Protein AF-A0A9X2MBL2-F1 (afdb_monomer)

Mean predicted aligned error: 3.19 Å

Foldseek 3Di:
DVADDADDLGVLVRCCVVVVDPPVVSVVVSVVVVVVVVPDDPDDDDDDDPDDCVVCVVVCVVVVNPDDDPDDPDD

Solvent-accessible surface area (backbone atoms only — not comparable to full-atom values): 5005 Å² total; per-residue (Å²): 126,98,75,76,80,45,65,80,78,39,35,50,56,29,36,30,77,71,65,77,31,56,70,70,58,36,51,50,52,53,51,52,51,51,53,57,62,72,66,52,79,86,89,78,86,87,82,90,71,100,68,55,72,76,78,43,46,68,64,42,62,76,42,77,73,78,54,76,89,87,76,80,94,63,134

Sequence (75 aa):
PDTVIGHSIGEIAAAHIAGIFDLPDACHLVATRATLMGQLPQGGSMATIAATPEELANDLAQHDGQVSIAALNTP

Secondary structure (DSSP, 8-state):
-------TTHHHHHHHHTTSS-HHHHHHHHHHHHHHHHTSPTT------SS-HHHHHHHHHTTTTSS--------

Structure (mmCIF, N/CA/C/O backbone):
data_AF-A0A9X2MBL2-F1
#
_entry.id   AF-A0A9X2MBL2-F1
#
loop_
_atom_site.group_PDB
_atom_site.id
_atom_site.type_symbol
_atom_site.label_atom_id
_atom_site.label_alt_id
_atom_site.label_comp_id
_atom_site.label_asym_id
_atom_site.label_entity_id
_atom_site.label_seq_id
_atom_site.pdbx_PDB_ins_code
_atom_site.Cartn_x
_atom_site.Cartn_y
_atom_site.Cartn_z
_atom_site.occupancy
_atom_site.B_iso_or_equiv
_atom_site.auth_seq_id
_atom_site.auth_comp_id
_atom_site.auth_asym_id
_atom_site.auth_atom_id
_atom_site.pdbx_PDB_model_num
ATOM 1 N N . PRO A 1 1 ? -22.724 1.762 0.310 1.00 92.50 1 PRO A N 1
ATOM 2 C CA . PRO A 1 1 ? -22.393 1.646 -1.132 1.00 92.50 1 PRO A CA 1
ATOM 3 C C . PRO A 1 1 ? -22.654 0.206 -1.564 1.00 92.50 1 PRO A C 1
ATOM 5 O O . PRO A 1 1 ? -22.507 -0.671 -0.718 1.00 92.50 1 PRO A O 1
ATOM 8 N N . ASP A 1 2 ? -23.028 -0.035 -2.820 1.00 97.00 2 ASP A N 1
ATOM 9 C CA . ASP A 1 2 ? -23.275 -1.405 -3.301 1.00 97.00 2 ASP A CA 1
ATOM 10 C C . ASP A 1 2 ? -21.970 -2.202 -3.459 1.00 97.00 2 ASP A C 1
ATOM 12 O O . ASP A 1 2 ? -21.933 -3.396 -3.178 1.00 97.00 2 ASP A O 1
ATOM 16 N N . THR A 1 3 ? -20.878 -1.516 -3.819 1.00 97.62 3 THR A N 1
ATOM 17 C CA . THR A 1 3 ? -19.526 -2.084 -3.914 1.00 97.62 3 THR A CA 1
ATOM 18 C C . THR A 1 3 ? -18.494 -1.078 -3.412 1.00 97.62 3 THR A C 1
ATOM 20 O O . THR A 1 3 ? -18.641 0.131 -3.609 1.00 97.62 3 THR A O 1
ATOM 23 N N . VAL A 1 4 ? -17.430 -1.578 -2.786 1.00 98.12 4 VAL A N 1
ATOM 24 C CA . VAL A 1 4 ? -16.239 -0.812 -2.400 1.00 98.12 4 VAL A CA 1
ATOM 25 C C . VAL A 1 4 ? -14.985 -1.598 -2.760 1.00 98.12 4 VAL A C 1
ATOM 27 O O . VAL A 1 4 ? -14.967 -2.821 -2.661 1.00 98.12 4 VAL A O 1
A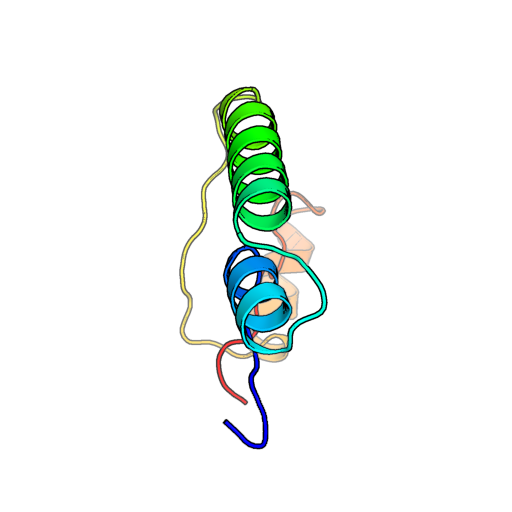TOM 30 N N . ILE A 1 5 ? -13.939 -0.890 -3.181 1.00 97.06 5 ILE A N 1
ATOM 31 C CA . ILE A 1 5 ? -12.613 -1.447 -3.453 1.00 97.06 5 ILE A CA 1
ATOM 32 C C . ILE A 1 5 ? -11.602 -0.531 -2.772 1.00 97.06 5 ILE A C 1
ATOM 34 O O . ILE A 1 5 ? -11.719 0.694 -2.836 1.00 97.06 5 ILE A O 1
ATOM 38 N N . GLY A 1 6 ? -10.625 -1.132 -2.107 1.00 96.69 6 GLY A N 1
ATOM 39 C CA . GLY A 1 6 ? -9.458 -0.441 -1.588 1.00 96.69 6 GLY A CA 1
ATOM 40 C C . GLY A 1 6 ? -8.200 -0.961 -2.269 1.00 96.69 6 GLY A C 1
ATOM 41 O O . GLY A 1 6 ? -8.206 -2.045 -2.838 1.00 96.69 6 GLY A O 1
ATOM 42 N N . HIS A 1 7 ? -7.125 -0.185 -2.208 1.00 96.38 7 HIS A N 1
ATOM 43 C CA . HIS A 1 7 ? -5.809 -0.610 -2.672 1.00 96.38 7 HIS A CA 1
ATOM 44 C C . HIS A 1 7 ? -4.822 -0.5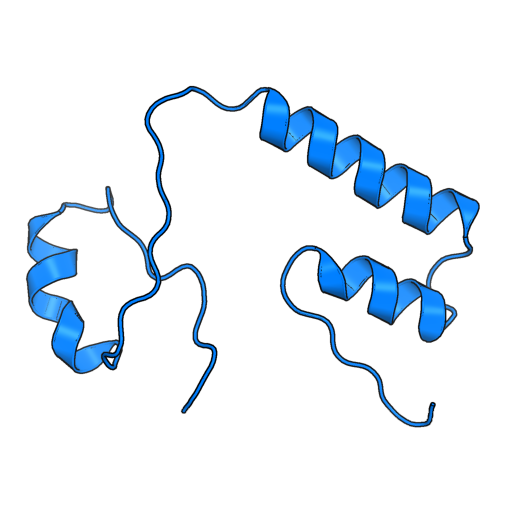38 -1.509 1.00 96.38 7 HIS A C 1
ATOM 46 O O . HIS A 1 7 ? -4.729 0.496 -0.834 1.00 96.38 7 HIS A O 1
ATOM 52 N N . SER A 1 8 ? -4.063 -1.614 -1.277 1.00 95.81 8 SER A N 1
ATOM 53 C CA . SER A 1 8 ? -3.102 -1.704 -0.173 1.00 95.81 8 SER A CA 1
ATOM 54 C C . SER A 1 8 ? -3.775 -1.365 1.170 1.00 95.81 8 SER A C 1
ATOM 56 O O . SER A 1 8 ? -4.773 -1.978 1.534 1.00 95.81 8 SER A O 1
ATOM 58 N N . ILE A 1 9 ? -3.301 -0.354 1.907 1.00 96.75 9 ILE A N 1
ATOM 59 C CA . ILE A 1 9 ? -3.922 0.077 3.174 1.00 96.75 9 ILE A CA 1
ATOM 60 C C . ILE A 1 9 ? -5.402 0.473 3.036 1.00 96.75 9 ILE A C 1
ATOM 62 O O . ILE A 1 9 ? -6.163 0.349 3.994 1.00 96.75 9 ILE A O 1
ATOM 66 N N . GLY A 1 10 ? -5.821 0.920 1.848 1.00 97.81 10 GLY A N 1
ATOM 67 C CA . GLY A 1 10 ? -7.204 1.297 1.575 1.00 97.81 10 GLY A CA 1
ATOM 68 C C . GLY A 1 10 ? -8.186 0.128 1.670 1.00 97.81 10 GLY A C 1
ATOM 69 O O . GLY A 1 10 ? -9.367 0.366 1.907 1.00 97.81 10 GLY A O 1
ATOM 70 N N . GLU A 1 11 ? -7.728 -1.123 1.538 1.00 98.12 11 GLU A N 1
ATOM 71 C CA . GLU A 1 11 ? -8.588 -2.307 1.696 1.00 98.12 11 GLU A CA 1
ATOM 72 C C . GLU A 1 11 ? -9.182 -2.404 3.102 1.00 98.12 11 GLU A C 1
ATOM 74 O O . GLU A 1 11 ? -10.320 -2.837 3.253 1.00 98.12 11 GLU A O 1
ATOM 79 N N . ILE A 1 12 ? -8.470 -1.923 4.125 1.00 98.50 12 ILE A N 1
ATOM 80 C CA . ILE A 1 12 ? -8.968 -1.920 5.507 1.00 98.50 12 ILE A CA 1
ATOM 81 C C . ILE A 1 12 ? -10.147 -0.947 5.647 1.00 98.50 12 ILE A C 1
ATOM 83 O O . ILE A 1 12 ? -11.155 -1.269 6.275 1.00 98.50 12 ILE A O 1
ATOM 87 N N . ALA A 1 13 ? -10.055 0.226 5.014 1.00 98.31 13 ALA A N 1
ATOM 88 C CA . ALA A 1 13 ? -11.156 1.185 4.981 1.00 98.31 13 ALA A CA 1
ATOM 89 C C . ALA A 1 13 ? -12.351 0.637 4.185 1.00 98.31 13 ALA A C 1
ATOM 91 O O . ALA A 1 13 ? -13.490 0.753 4.633 1.00 98.31 13 ALA A O 1
ATOM 92 N N . ALA A 1 14 ? -12.100 -0.007 3.040 1.00 98.56 14 ALA A N 1
ATOM 93 C CA . ALA A 1 14 ? -13.147 -0.664 2.262 1.00 98.56 14 ALA A CA 1
ATOM 94 C C . ALA A 1 14 ? -13.845 -1.766 3.079 1.00 98.56 14 ALA A C 1
ATOM 96 O O . ALA A 1 14 ? -15.071 -1.800 3.132 1.00 98.56 14 ALA A O 1
ATOM 97 N N . ALA A 1 15 ? -13.082 -2.602 3.786 1.00 98.50 15 ALA A N 1
ATOM 98 C CA . ALA A 1 15 ? -13.608 -3.647 4.657 1.00 98.50 15 ALA A CA 1
ATOM 99 C C . ALA A 1 15 ? -14.462 -3.083 5.806 1.00 98.50 15 ALA A C 1
ATOM 101 O O . ALA A 1 15 ? -15.521 -3.636 6.102 1.00 98.50 15 ALA A O 1
ATOM 102 N N . HIS A 1 16 ? -14.064 -1.957 6.407 1.00 98.62 16 HIS A N 1
ATOM 103 C CA . HIS A 1 16 ? -14.885 -1.269 7.406 1.00 98.62 16 HIS A CA 1
ATOM 104 C C . HIS A 1 16 ? -16.220 -0.780 6.823 1.00 98.62 16 HIS A C 1
ATOM 106 O O . HIS A 1 16 ? -17.282 -1.064 7.373 1.00 98.62 16 HIS A O 1
ATOM 112 N N . ILE A 1 17 ? -16.189 -0.095 5.675 1.00 98.50 17 ILE A N 1
ATOM 113 C CA . ILE A 1 17 ? -17.407 0.400 5.011 1.00 98.50 17 ILE A CA 1
ATOM 114 C C . ILE A 1 17 ? -18.316 -0.753 4.555 1.00 98.50 17 ILE A C 1
ATOM 116 O O . ILE A 1 17 ? -19.537 -0.604 4.551 1.00 98.50 17 ILE A O 1
ATOM 120 N N . ALA A 1 18 ? -17.736 -1.903 4.205 1.00 98.38 18 ALA A N 1
ATOM 121 C CA . ALA A 1 18 ? -18.460 -3.130 3.884 1.00 98.38 18 ALA A CA 1
ATOM 122 C C . ALA A 1 18 ? -19.020 -3.864 5.122 1.00 98.38 18 ALA A C 1
ATOM 124 O O . ALA A 1 18 ? -19.708 -4.870 4.965 1.00 98.38 18 ALA A O 1
ATOM 125 N N . GLY A 1 19 ? -18.741 -3.389 6.341 1.00 98.00 19 GLY A N 1
ATOM 126 C CA . GLY A 1 19 ? -19.215 -3.993 7.589 1.00 98.00 19 GLY A CA 1
ATOM 127 C C . GLY A 1 19 ? -18.453 -5.248 8.029 1.00 98.00 19 GLY A C 1
ATOM 128 O O . GLY A 1 19 ? -18.943 -5.972 8.890 1.00 98.00 19 GLY A O 1
ATOM 129 N N . ILE A 1 20 ? -17.276 -5.520 7.453 1.00 98.38 20 ILE A N 1
ATOM 130 C CA . ILE A 1 20 ? -16.417 -6.657 7.835 1.00 98.38 20 ILE A CA 1
ATOM 131 C C . ILE A 1 20 ? -15.717 -6.377 9.169 1.00 98.38 20 ILE A C 1
ATOM 133 O O . ILE A 1 20 ? -15.607 -7.269 10.006 1.00 98.38 20 ILE A O 1
ATOM 137 N N . PHE A 1 21 ? -15.266 -5.136 9.365 1.00 98.19 21 PHE A N 1
ATOM 138 C CA . PHE A 1 21 ? -14.663 -4.670 10.612 1.00 98.19 21 PHE A CA 1
ATOM 139 C C . PHE A 1 21 ? -15.489 -3.536 11.204 1.00 98.19 21 PHE A C 1
ATOM 141 O O . PHE A 1 21 ? -15.931 -2.632 10.482 1.00 98.19 21 PHE A O 1
ATOM 148 N N . ASP A 1 22 ? -15.644 -3.534 12.525 1.00 98.69 22 ASP A N 1
ATOM 149 C CA . ASP A 1 22 ? -16.074 -2.329 13.215 1.00 98.69 22 ASP A CA 1
ATOM 150 C C . ASP A 1 22 ? -14.951 -1.273 13.212 1.00 98.69 22 ASP A C 1
ATOM 152 O O . ASP A 1 22 ? -13.825 -1.510 12.760 1.00 98.69 22 ASP A O 1
ATOM 156 N N . LEU A 1 23 ? -15.283 -0.048 13.627 1.00 98.62 23 LEU A N 1
ATOM 157 C CA . LEU A 1 23 ? -14.323 1.053 13.580 1.00 98.62 23 LEU A CA 1
ATOM 158 C C . LEU A 1 23 ? -13.097 0.805 14.488 1.00 98.62 23 LEU A C 1
ATOM 160 O O . LEU A 1 23 ? -11.981 1.024 14.011 1.00 98.62 23 LEU A O 1
ATOM 164 N N . PRO A 1 24 ? -13.249 0.348 15.751 1.00 98.69 24 PRO A N 1
ATOM 165 C CA . PRO A 1 24 ? -12.109 0.003 16.601 1.00 98.69 24 PRO A CA 1
ATOM 166 C C . PRO A 1 24 ? -11.150 -1.017 15.977 1.00 98.69 24 PRO A C 1
ATOM 168 O O . PRO A 1 24 ? -9.941 -0.763 15.961 1.00 98.69 24 PRO A O 1
ATOM 171 N N . ASP A 1 25 ? -11.662 -2.113 15.415 1.00 98.56 25 ASP A N 1
ATOM 172 C CA . ASP A 1 25 ? -10.832 -3.165 14.824 1.00 98.56 25 ASP A CA 1
ATOM 173 C C . ASP A 1 25 ? -10.118 -2.674 13.561 1.00 98.56 25 ASP A C 1
ATOM 175 O O . ASP A 1 25 ? -8.911 -2.890 13.392 1.00 98.56 25 ASP A O 1
ATOM 179 N N . ALA A 1 26 ? -10.820 -1.927 12.703 1.00 98.69 26 ALA A N 1
ATOM 180 C CA . ALA A 1 26 ? -10.218 -1.312 11.523 1.00 98.69 26 ALA A CA 1
ATOM 181 C C . ALA A 1 26 ? -9.086 -0.341 11.907 1.00 98.69 26 ALA A C 1
ATOM 183 O O . ALA A 1 26 ? -7.995 -0.384 11.327 1.00 98.69 26 ALA A O 1
ATOM 184 N N . CYS A 1 27 ? -9.306 0.505 12.919 1.00 98.62 27 CYS A N 1
ATOM 185 C CA . CYS A 1 27 ? -8.287 1.412 13.444 1.00 98.62 27 CYS A CA 1
ATOM 186 C C . CYS A 1 27 ? -7.095 0.656 14.042 1.00 98.62 27 CYS A C 1
ATOM 188 O O . CYS A 1 27 ? -5.949 1.050 13.810 1.00 98.62 27 CYS A O 1
ATOM 190 N N . HIS A 1 28 ? -7.339 -0.430 14.777 1.00 98.62 28 HIS A N 1
ATOM 191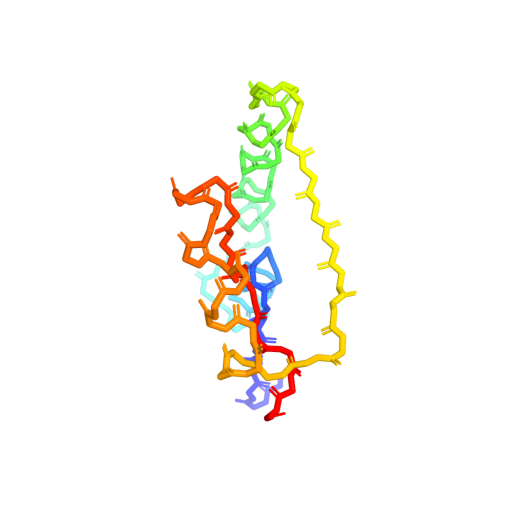 C CA . HIS A 1 28 ? -6.278 -1.243 15.363 1.00 98.62 28 HIS A CA 1
ATOM 192 C C . HIS A 1 28 ? -5.395 -1.889 14.288 1.00 98.62 28 HIS A C 1
ATOM 194 O O . HIS A 1 28 ? -4.164 -1.865 14.400 1.00 98.62 28 HIS A O 1
ATOM 200 N N . LEU A 1 29 ? -6.001 -2.398 13.212 1.00 98.31 29 LEU A N 1
ATOM 201 C CA . LEU A 1 29 ? -5.275 -2.989 12.091 1.00 98.31 29 LEU A CA 1
ATOM 202 C C . LEU A 1 29 ? -4.431 -1.945 11.346 1.00 98.31 29 LEU A C 1
ATOM 204 O O . L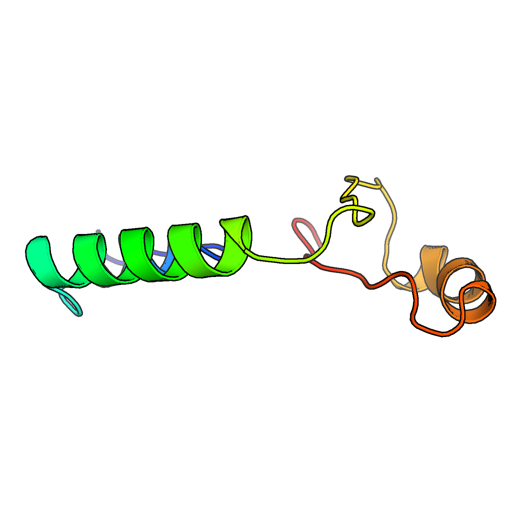EU A 1 29 ? -3.253 -2.186 11.071 1.00 98.31 29 LEU A O 1
ATOM 208 N N . VAL A 1 30 ? -4.999 -0.764 11.073 1.00 98.50 30 VAL A N 1
ATOM 209 C CA . VAL A 1 30 ? -4.271 0.362 10.465 1.00 98.50 30 VAL A CA 1
ATOM 210 C C . VAL A 1 30 ? -3.076 0.772 11.327 1.00 98.50 30 VAL A C 1
ATOM 212 O O . VAL A 1 30 ? -1.965 0.893 10.806 1.00 98.50 30 VAL A O 1
ATOM 215 N N . ALA A 1 31 ? -3.283 0.953 12.634 1.00 98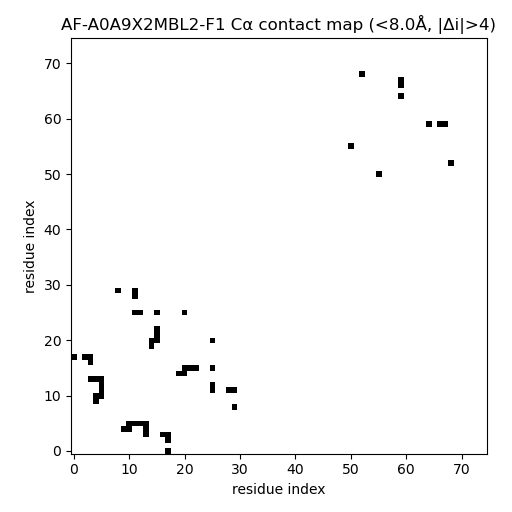.50 31 ALA A N 1
ATOM 216 C CA . ALA A 1 31 ? -2.235 1.377 13.558 1.00 98.50 31 ALA A CA 1
ATOM 217 C C . ALA A 1 31 ? -1.108 0.340 13.648 1.00 98.50 31 ALA A C 1
ATOM 219 O O . ALA A 1 31 ? 0.059 0.686 13.474 1.00 98.50 31 ALA A O 1
ATOM 220 N N . THR A 1 32 ? -1.454 -0.936 13.827 1.00 98.44 32 THR A N 1
ATOM 221 C CA . THR A 1 32 ? -0.479 -2.032 13.902 1.00 98.44 32 THR A CA 1
ATOM 222 C C . THR A 1 32 ? 0.341 -2.133 12.620 1.00 98.44 32 THR A C 1
ATOM 224 O O . THR A 1 32 ? 1.571 -2.204 12.671 1.00 98.44 32 THR A O 1
ATOM 227 N N . ARG A 1 33 ? -0.312 -2.058 11.452 1.00 97.94 33 ARG A N 1
ATOM 228 C CA . ARG A 1 33 ? 0.377 -2.048 10.156 1.00 97.94 33 ARG A CA 1
ATOM 229 C C . ARG A 1 33 ? 1.334 -0.862 10.035 1.00 97.94 33 ARG A C 1
ATOM 231 O O . ARG A 1 33 ? 2.468 -1.051 9.605 1.00 97.94 33 ARG A O 1
ATOM 238 N N . ALA A 1 34 ? 0.903 0.339 10.420 1.00 97.75 34 ALA A N 1
ATOM 239 C CA . ALA A 1 34 ? 1.744 1.533 10.378 1.00 97.75 34 ALA A CA 1
ATOM 240 C C . ALA A 1 34 ? 2.965 1.413 11.304 1.00 97.75 34 ALA A C 1
ATOM 242 O O . ALA A 1 34 ? 4.069 1.771 10.898 1.00 97.75 34 ALA A O 1
ATOM 243 N N . THR A 1 35 ? 2.797 0.858 12.509 1.00 98.25 35 THR A N 1
ATOM 244 C CA . THR A 1 35 ? 3.907 0.597 13.434 1.00 98.25 35 THR A CA 1
ATOM 245 C C . THR A 1 35 ? 4.922 -0.369 12.834 1.00 98.25 35 THR A C 1
ATOM 247 O O . THR A 1 35 ? 6.112 -0.068 12.843 1.00 98.25 35 THR A O 1
ATOM 250 N N . LEU A 1 36 ? 4.470 -1.490 12.266 1.00 97.62 36 LEU A N 1
ATOM 251 C CA . LEU A 1 36 ? 5.360 -2.464 11.628 1.00 97.62 36 LEU A CA 1
ATOM 252 C C . LEU A 1 36 ? 6.089 -1.866 10.419 1.00 97.62 36 LEU A C 1
ATOM 254 O O . LEU A 1 36 ? 7.296 -2.044 10.285 1.00 97.62 36 LEU A O 1
ATOM 258 N N . MET A 1 37 ? 5.391 -1.100 9.574 1.00 95.50 37 MET A N 1
ATOM 259 C CA . MET A 1 37 ? 6.017 -0.394 8.450 1.00 95.50 37 MET A CA 1
ATOM 260 C C . MET A 1 37 ? 7.061 0.624 8.917 1.00 95.50 37 MET A C 1
ATOM 262 O O . MET A 1 37 ? 8.128 0.717 8.318 1.00 95.50 37 MET A O 1
ATOM 266 N N . GLY A 1 38 ? 6.780 1.360 9.995 1.00 95.44 38 GLY A N 1
ATOM 267 C CA . GLY A 1 38 ? 7.710 2.329 10.578 1.00 95.44 38 GLY A CA 1
ATOM 268 C C . GLY A 1 38 ? 8.957 1.703 11.213 1.00 95.44 38 GLY A C 1
ATOM 269 O O . GLY A 1 38 ? 9.931 2.412 11.446 1.00 95.44 38 GLY A O 1
ATOM 270 N N . GLN A 1 39 ? 8.943 0.394 11.483 1.00 97.38 39 GLN A N 1
ATOM 271 C CA . GLN A 1 39 ? 10.081 -0.360 12.021 1.00 97.38 39 GLN A CA 1
ATOM 272 C C . GLN A 1 39 ? 10.955 -1.006 10.937 1.00 97.38 39 GLN A C 1
ATOM 274 O O . GLN A 1 39 ? 11.999 -1.572 11.265 1.00 97.38 39 GLN A O 1
ATOM 279 N N . LEU A 1 40 ? 10.551 -0.953 9.662 1.00 95.31 40 LEU A N 1
ATOM 280 C CA . LEU A 1 40 ? 11.346 -1.522 8.577 1.00 95.31 40 LEU A CA 1
ATOM 281 C C . LEU A 1 40 ? 12.694 -0.788 8.428 1.00 95.31 40 LEU A C 1
ATOM 283 O O . LEU A 1 40 ? 12.778 0.413 8.704 1.00 95.31 40 LEU A O 1
ATOM 287 N N . PRO A 1 41 ? 13.753 -1.484 7.971 1.00 95.38 41 PRO A N 1
ATOM 288 C CA . PRO A 1 41 ? 15.035 -0.852 7.689 1.00 95.38 41 PRO A CA 1
ATOM 289 C C . PRO A 1 41 ? 14.897 0.329 6.724 1.00 95.38 41 PRO A C 1
ATOM 291 O O . PRO A 1 41 ? 14.129 0.291 5.762 1.00 95.38 41 PRO A O 1
ATOM 294 N N . GLN A 1 42 ? 15.689 1.371 6.962 1.00 91.81 42 GLN A N 1
ATOM 295 C CA . GLN A 1 42 ? 15.814 2.478 6.018 1.00 91.81 42 GLN A CA 1
ATOM 296 C C . GLN A 1 42 ? 16.546 2.022 4.745 1.00 91.81 42 GLN A C 1
ATOM 298 O O . GLN A 1 42 ? 17.321 1.068 4.775 1.00 91.81 42 GLN A O 1
ATOM 303 N N . GLY A 1 43 ? 16.326 2.731 3.635 1.00 90.00 43 GLY A N 1
ATOM 304 C CA . GLY A 1 43 ? 17.017 2.488 2.359 1.00 90.00 43 GLY A CA 1
ATOM 305 C C . GLY A 1 43 ? 16.120 2.003 1.218 1.00 90.00 43 GLY A C 1
ATOM 306 O O . GLY A 1 43 ? 16.568 1.974 0.077 1.00 90.00 43 GLY A O 1
ATOM 307 N N . GLY A 1 44 ? 14.853 1.679 1.493 1.00 91.62 44 GLY A N 1
ATOM 308 C CA . GLY A 1 44 ? 13.845 1.440 0.458 1.00 91.62 44 GLY A CA 1
ATOM 309 C C . GLY A 1 44 ? 13.241 2.739 -0.085 1.00 91.62 44 GLY A C 1
ATOM 310 O O . GLY A 1 44 ? 13.146 3.739 0.626 1.00 91.62 44 GLY A O 1
ATOM 311 N N . SER A 1 45 ? 12.796 2.714 -1.340 1.00 94.44 45 SER A N 1
ATOM 312 C CA . SER A 1 45 ? 12.027 3.794 -1.964 1.00 94.44 45 SER A CA 1
ATOM 313 C C . SER A 1 45 ? 10.954 3.214 -2.880 1.00 94.44 45 SER A C 1
ATOM 315 O O . SER A 1 45 ? 11.041 2.064 -3.310 1.00 94.44 45 SER A O 1
ATOM 317 N N . MET A 1 46 ? 9.938 4.017 -3.179 1.00 95.94 46 MET A N 1
ATOM 318 C CA . MET A 1 46 ? 8.900 3.698 -4.151 1.00 95.94 46 MET A CA 1
ATOM 319 C C . MET A 1 46 ? 8.760 4.864 -5.124 1.00 95.94 46 MET A C 1
ATOM 321 O O . MET A 1 46 ? 8.786 6.026 -4.719 1.00 95.94 46 MET A O 1
ATOM 325 N N . ALA A 1 47 ? 8.577 4.550 -6.403 1.00 95.94 47 ALA A N 1
ATOM 326 C CA . ALA A 1 47 ? 8.331 5.526 -7.454 1.00 95.94 47 ALA A CA 1
ATOM 327 C C . ALA A 1 47 ? 7.159 5.068 -8.326 1.00 95.94 47 ALA A C 1
ATOM 329 O O . ALA A 1 47 ? 6.915 3.873 -8.479 1.00 95.94 47 ALA A O 1
ATOM 330 N N . THR A 1 48 ? 6.430 6.029 -8.892 1.00 96.25 48 THR A N 1
ATOM 331 C CA . THR A 1 48 ? 5.426 5.756 -9.927 1.00 96.25 48 THR A CA 1
ATOM 332 C C . THR A 1 48 ? 6.077 5.927 -11.286 1.00 96.25 48 THR A C 1
ATOM 334 O O . THR A 1 48 ? 6.663 6.975 -11.552 1.00 96.25 48 THR A O 1
ATOM 337 N N . ILE A 1 49 ? 5.962 4.909 -12.133 1.00 94.94 49 ILE A N 1
ATOM 338 C CA . ILE A 1 49 ? 6.534 4.885 -13.477 1.00 94.94 49 ILE A CA 1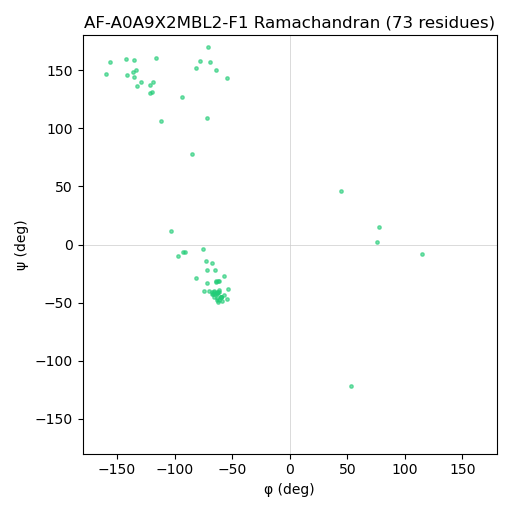
ATOM 339 C C . ILE A 1 49 ? 5.387 4.728 -14.472 1.00 94.94 49 ILE A C 1
ATOM 341 O O . ILE A 1 49 ? 4.522 3.876 -14.288 1.00 94.94 49 ILE A O 1
ATOM 345 N N . ALA A 1 50 ? 5.364 5.568 -15.505 1.00 95.44 50 ALA A N 1
ATOM 346 C CA . ALA A 1 50 ? 4.401 5.464 -16.595 1.00 95.44 50 ALA A CA 1
ATOM 347 C C . ALA A 1 50 ? 4.919 4.461 -17.637 1.00 95.44 50 ALA A C 1
ATOM 349 O O . ALA A 1 50 ? 5.485 4.862 -18.651 1.00 95.44 50 ALA A O 1
ATOM 350 N N . ALA A 1 51 ? 4.784 3.173 -17.331 1.00 94.38 51 ALA A N 1
ATOM 351 C CA . ALA A 1 51 ? 5.166 2.063 -18.194 1.00 94.38 51 ALA A CA 1
ATOM 352 C C . ALA A 1 51 ? 4.363 0.808 -17.824 1.00 94.38 51 ALA A C 1
ATOM 354 O O . ALA A 1 51 ? 3.893 0.662 -16.692 1.00 94.38 51 ALA A O 1
ATOM 355 N N . THR A 1 52 ? 4.242 -0.101 -18.778 1.00 94.81 52 THR A N 1
ATOM 356 C CA . THR A 1 52 ? 3.700 -1.449 -18.590 1.00 94.81 52 THR A CA 1
ATOM 357 C C . THR A 1 52 ? 4.739 -2.379 -17.943 1.00 94.81 52 THR A C 1
ATOM 359 O O . THR A 1 52 ? 5.947 -2.128 -18.038 1.00 94.81 52 THR A O 1
ATOM 362 N N . PRO A 1 53 ? 4.318 -3.479 -17.291 1.00 94.06 53 PRO A N 1
ATOM 363 C CA . PRO A 1 53 ? 5.240 -4.507 -16.798 1.00 94.06 53 PRO A CA 1
ATOM 364 C C . PRO A 1 53 ? 6.180 -5.048 -17.876 1.00 94.06 53 PRO A C 1
ATOM 366 O O . PRO A 1 53 ? 7.352 -5.306 -17.606 1.00 94.06 53 PRO A O 1
ATOM 369 N N . GLU A 1 54 ? 5.667 -5.211 -19.094 1.00 94.88 54 GLU A N 1
ATOM 370 C CA . GLU A 1 54 ? 6.402 -5.732 -20.240 1.00 94.88 54 GLU A CA 1
ATOM 371 C C . GLU A 1 54 ? 7.527 -4.783 -20.662 1.00 94.88 54 GLU A C 1
ATOM 373 O O . GLU A 1 54 ? 8.638 -5.239 -20.934 1.00 94.88 54 GLU A O 1
ATOM 378 N N . GLU A 1 55 ? 7.272 -3.472 -20.662 1.00 95.69 55 GLU A N 1
ATOM 379 C CA . GLU A 1 55 ? 8.287 -2.452 -20.949 1.00 95.69 55 GLU A CA 1
ATOM 380 C C . GLU A 1 55 ? 9.412 -2.446 -19.903 1.00 95.69 55 GLU A C 1
ATOM 382 O O . GLU A 1 55 ? 10.564 -2.203 -20.255 1.00 95.69 55 GLU A O 1
ATOM 387 N N . LEU A 1 56 ? 9.103 -2.773 -18.643 1.00 94.19 56 LEU A N 1
ATOM 388 C CA . LEU A 1 56 ? 10.064 -2.783 -17.532 1.00 94.19 56 LEU A CA 1
ATOM 389 C C . LEU A 1 56 ? 10.769 -4.132 -17.320 1.00 94.19 56 LEU A C 1
ATOM 391 O O . LEU A 1 56 ? 11.667 -4.226 -16.482 1.00 94.19 56 LEU A O 1
ATOM 395 N N . ALA A 1 57 ? 10.387 -5.189 -18.042 1.00 93.44 57 ALA A N 1
ATOM 396 C CA . ALA A 1 57 ? 10.829 -6.554 -17.751 1.00 93.44 57 ALA A CA 1
ATOM 397 C C . ALA A 1 57 ? 12.362 -6.710 -17.754 1.00 93.44 57 ALA A C 1
ATOM 399 O O . ALA A 1 57 ? 12.928 -7.336 -16.855 1.00 93.44 57 ALA A O 1
ATOM 400 N N . ASN A 1 58 ? 13.041 -6.106 -18.735 1.00 94.44 58 ASN A N 1
ATOM 401 C CA . ASN A 1 58 ? 14.502 -6.163 -18.835 1.00 94.44 58 ASN A CA 1
ATOM 402 C C . ASN A 1 58 ? 15.191 -5.348 -17.731 1.00 94.44 58 ASN A C 1
ATOM 404 O O . ASN A 1 58 ? 16.182 -5.816 -17.174 1.00 94.44 58 ASN A O 1
ATOM 408 N N . ASP A 1 59 ? 14.665 -4.168 -17.396 1.00 93.81 59 ASP A N 1
ATOM 409 C CA . ASP A 1 59 ? 15.222 -3.307 -16.345 1.00 93.81 59 ASP A CA 1
ATOM 410 C C . ASP A 1 59 ? 15.111 -3.980 -14.971 1.00 93.81 59 ASP A C 1
ATOM 412 O O . ASP A 1 59 ? 16.067 -4.015 -14.197 1.00 93.81 59 ASP A O 1
ATOM 416 N N . LEU A 1 60 ? 13.965 -4.605 -14.687 1.00 94.19 60 LEU A N 1
ATOM 417 C CA . LEU A 1 60 ? 13.746 -5.349 -13.446 1.00 94.19 60 LEU A CA 1
ATOM 418 C C . LEU A 1 60 ? 14.653 -6.582 -13.347 1.00 94.19 60 LEU A C 1
ATOM 420 O O . LEU A 1 60 ? 15.203 -6.850 -12.278 1.00 94.19 60 LEU A O 1
ATOM 424 N N . ALA A 1 61 ? 14.860 -7.304 -14.454 1.00 94.19 61 ALA A N 1
ATOM 425 C CA . ALA A 1 61 ? 15.762 -8.455 -14.492 1.00 94.19 61 ALA A CA 1
ATOM 426 C C . ALA A 1 61 ? 17.223 -8.071 -14.190 1.00 94.19 61 ALA A C 1
ATOM 428 O O . ALA A 1 61 ? 17.950 -8.855 -13.582 1.00 94.19 61 ALA A O 1
ATOM 429 N N . GLN A 1 62 ? 17.652 -6.858 -14.556 1.00 95.69 62 GLN A N 1
ATOM 430 C CA . GLN A 1 62 ? 18.996 -6.347 -14.255 1.00 95.69 62 GLN A CA 1
ATOM 431 C C . GLN A 1 62 ? 19.202 -5.984 -12.777 1.00 95.69 62 GLN A C 1
ATOM 433 O O . GLN A 1 62 ? 20.339 -5.781 -12.351 1.00 95.69 62 GLN A O 1
ATOM 438 N N . HIS A 1 63 ? 18.130 -5.880 -11.989 1.00 92.94 63 H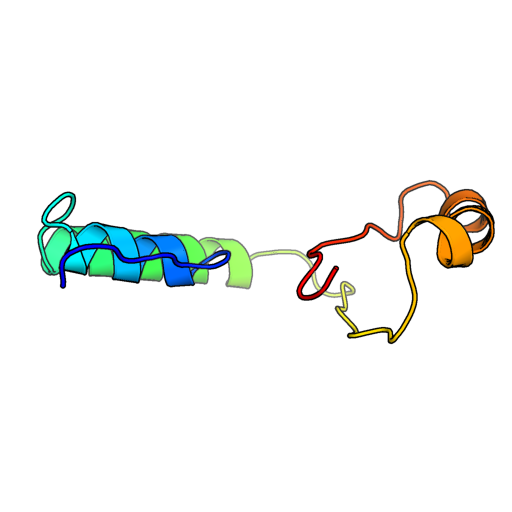IS A N 1
ATOM 439 C CA . HIS A 1 63 ? 18.183 -5.479 -10.582 1.00 92.94 63 HIS A CA 1
ATOM 440 C C . HIS A 1 63 ? 18.025 -6.644 -9.597 1.00 92.94 63 HIS A C 1
ATOM 442 O O . HIS A 1 63 ? 17.861 -6.394 -8.408 1.00 92.94 63 HIS A O 1
ATOM 448 N N . ASP A 1 64 ? 18.096 -7.896 -10.064 1.00 89.44 64 ASP A N 1
ATOM 449 C CA . ASP A 1 64 ? 18.194 -9.121 -9.243 1.00 89.44 64 ASP A CA 1
ATOM 450 C C . ASP A 1 64 ? 17.238 -9.151 -8.028 1.00 89.44 64 ASP A C 1
ATOM 452 O O . ASP A 1 64 ? 17.621 -9.412 -6.888 1.00 89.44 64 ASP A O 1
ATOM 456 N N . GLY A 1 65 ? 15.972 -8.782 -8.254 1.00 88.19 65 GLY A N 1
ATOM 457 C CA . GLY A 1 65 ? 14.930 -8.777 -7.219 1.00 88.19 65 GLY A CA 1
ATOM 458 C C . GLY A 1 65 ? 14.988 -7.621 -6.210 1.00 88.19 65 GLY A C 1
ATOM 459 O O . GLY A 1 65 ? 14.140 -7.558 -5.322 1.00 88.19 65 GLY A O 1
ATOM 460 N N . GLN A 1 66 ? 15.924 -6.676 -6.344 1.00 93.50 66 GLN A N 1
ATOM 461 C CA . GLN A 1 66 ? 15.997 -5.478 -5.492 1.00 93.50 66 GLN A CA 1
ATOM 462 C C . GLN A 1 66 ? 14.879 -4.468 -5.785 1.00 93.50 66 GLN A C 1
ATOM 464 O O . GLN A 1 66 ? 14.547 -3.645 -4.932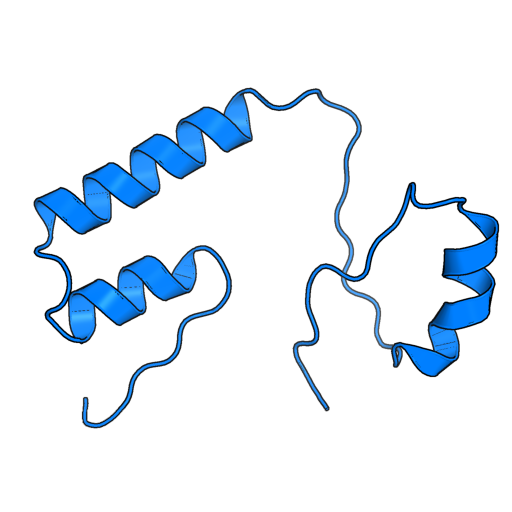 1.00 93.50 66 GLN A O 1
ATOM 469 N N . VAL A 1 67 ? 14.287 -4.534 -6.981 1.00 95.12 67 VAL A N 1
ATOM 470 C CA . VAL A 1 67 ? 13.143 -3.718 -7.400 1.00 95.12 67 VAL A CA 1
ATOM 471 C C . VAL A 1 67 ? 11.996 -4.645 -7.780 1.00 95.12 67 VAL A C 1
ATOM 473 O O . VAL A 1 67 ? 12.194 -5.672 -8.424 1.00 95.12 67 VAL A O 1
ATOM 476 N N . SER A 1 68 ? 10.783 -4.296 -7.362 1.00 94.25 68 SER A N 1
ATOM 477 C CA . SER A 1 68 ? 9.564 -5.049 -7.660 1.00 94.25 68 SER A CA 1
ATOM 478 C C . SER A 1 68 ? 8.441 -4.102 -8.061 1.00 94.25 68 SER A C 1
ATOM 480 O O . SER A 1 68 ? 8.348 -2.984 -7.552 1.00 94.25 68 SER A O 1
ATOM 482 N N . ILE A 1 69 ? 7.554 -4.568 -8.940 1.00 95.31 69 ILE A N 1
ATOM 483 C CA . ILE A 1 69 ? 6.311 -3.861 -9.248 1.00 95.31 69 ILE A CA 1
ATOM 484 C C . ILE A 1 69 ? 5.387 -3.991 -8.036 1.00 95.31 69 ILE A C 1
ATOM 486 O O . ILE A 1 69 ? 4.879 -5.070 -7.744 1.00 95.31 69 ILE A O 1
ATOM 490 N N . ALA A 1 70 ? 5.186 -2.888 -7.316 1.00 95.62 70 ALA A N 1
ATOM 491 C CA . ALA A 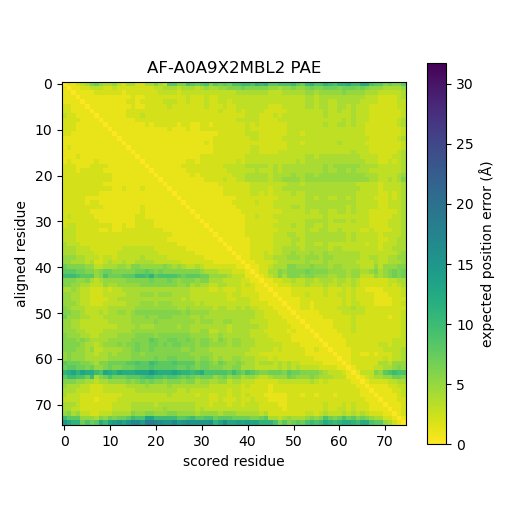1 70 ? 4.360 -2.877 -6.110 1.00 95.62 70 ALA A CA 1
ATOM 492 C C . ALA A 1 70 ? 2.854 -2.783 -6.404 1.00 95.62 70 ALA A C 1
ATOM 494 O O . ALA A 1 70 ? 2.048 -3.233 -5.594 1.00 95.62 70 ALA A O 1
ATOM 495 N N . ALA A 1 71 ? 2.477 -2.159 -7.523 1.00 95.75 71 ALA A N 1
ATOM 496 C CA . ALA A 1 71 ? 1.088 -1.938 -7.906 1.00 95.75 71 ALA A CA 1
ATOM 497 C C . ALA A 1 71 ? 0.957 -1.669 -9.410 1.00 95.75 71 ALA A C 1
ATOM 499 O O . ALA A 1 71 ? 1.812 -1.004 -9.995 1.00 95.75 71 ALA A O 1
ATOM 500 N N . LEU A 1 72 ? -0.155 -2.122 -9.992 1.00 95.25 72 LEU A N 1
ATOM 501 C CA . LEU A 1 72 ? -0.621 -1.744 -11.326 1.00 95.25 72 LEU A CA 1
ATOM 502 C C . LEU A 1 72 ? -1.896 -0.923 -11.156 1.00 95.25 72 LEU A C 1
ATOM 504 O O . LEU A 1 72 ? -2.937 -1.450 -10.770 1.00 95.25 72 LEU A O 1
ATOM 508 N N . ASN A 1 73 ? -1.785 0.386 -11.371 1.00 92.50 73 ASN A N 1
ATOM 509 C CA . ASN A 1 73 ? -2.868 1.336 -11.090 1.00 92.50 73 ASN A CA 1
ATOM 510 C C . ASN A 1 73 ? -3.706 1.678 -12.329 1.00 92.50 73 ASN A C 1
ATOM 512 O O . ASN A 1 73 ? -4.751 2.316 -12.216 1.00 92.50 73 ASN A O 1
ATOM 516 N N . THR A 1 74 ? -3.244 1.264 -13.502 1.00 86.12 74 THR A N 1
ATOM 517 C CA . THR A 1 74 ? -3.943 1.369 -14.779 1.00 86.12 74 THR A CA 1
ATOM 518 C C . THR A 1 74 ? -3.791 0.042 -15.519 1.00 86.12 74 THR A C 1
ATOM 520 O O . THR A 1 74 ? -2.874 -0.719 -15.191 1.00 86.12 74 THR A O 1
ATOM 523 N N . PRO A 1 75 ? -4.674 -0.253 -16.487 1.00 72.75 75 PRO A N 1
ATOM 524 C CA . PRO A 1 75 ? -4.370 -1.232 -17.524 1.00 72.75 75 PRO A CA 1
ATOM 525 C C . PRO A 1 75 ? -3.054 -0.916 -18.242 1.00 72.75 75 PRO A C 1
ATOM 527 O O . PRO A 1 75 ? -2.644 0.273 -18.228 1.00 72.75 75 PRO A O 1
#

Radius of gyration: 16.38 Å; Cα contacts (8 Å, |Δi|>4): 29; chains: 1; bounding box: 42×15×38 Å

Organism: NCBI:txid459658

InterPro domains:
  IPR001227 Acyl transferase domain superfamily [G3DSA:3.40.366.10] (1-75)
  IPR014043 Acyl transferase domain [PF00698] (1-75)
  IPR016035 Acyl transferase/acyl hydrolase/lysophospholipase [SSF52151] (1-66)
  IPR050091 Polyketide and Nonribosomal Peptide Biosynthesis Enzymes [PTHR43775] (1-75)

pLDDT: mean 95.59, std 3.74, range [72.75, 98.69]